Protein AF-A0A7C2LLC3-F1 (afdb_monomer_lite)

Foldseek 3Di:
DPPPCPPVNVVVVVVVVVVVVVVVVVCVVVDPPPPPPLPPLNVVVVVVCVVPVQECVPDDPVRLVSVVVCCVVVSDPPPSHDPSD

Secondary structure (DSSP, 8-state):
------HHHHHHHHHHHHHHHHHHHHHHHH------PPPHHHHHHHHHHHHHTTBGGGS-HHHHHHHHHHHHTTSS-TTSSBT--

pLDDT: mean 81.4, std 11.66, range [44.75, 95.44]

Sequence (85 aa):
MKKEVSPAVAIAVIVVALLIAGFVLYRAFVGTRPSAAPSQTGLKINELVNRTGGDARLLSPEERAMVKDAIEKRIIPPGIFRNLE

Radius of gyration: 25.28 Å; chains: 1; bounding box: 37×22×76 Å

Structure (mmCIF, N/CA/C/O backbone):
data_AF-A0A7C2LLC3-F1
#
_entry.id   AF-A0A7C2LLC3-F1
#
loop_
_atom_site.group_PDB
_atom_site.id
_atom_site.type_symbol
_atom_site.label_atom_id
_atom_site.label_alt_id
_atom_site.label_comp_id
_atom_site.label_asym_id
_atom_site.label_entity_id
_atom_site.label_seq_id
_atom_site.pdbx_PDB_ins_code
_atom_site.Cartn_x
_atom_site.Cartn_y
_atom_site.Cartn_z
_atom_site.occupancy
_atom_site.B_iso_or_equiv
_atom_site.auth_seq_id
_atom_site.auth_comp_id
_atom_site.auth_asym_id
_atom_site.auth_atom_id
_atom_site.pdbx_PDB_model_num
ATOM 1 N N . MET A 1 1 ? -20.023 7.808 53.181 1.00 44.75 1 MET A N 1
ATOM 2 C CA . MET A 1 1 ? -20.820 7.228 52.077 1.00 44.75 1 MET A CA 1
ATOM 3 C C . MET A 1 1 ? -19.950 6.238 51.309 1.00 44.75 1 MET A C 1
ATOM 5 O O . MET A 1 1 ? -19.158 6.663 50.477 1.00 44.75 1 MET A O 1
ATOM 9 N N . LYS A 1 2 ? -20.015 4.937 51.625 1.00 54.47 2 LYS A N 1
ATOM 10 C CA . LYS A 1 2 ? -19.381 3.913 50.780 1.00 54.47 2 LYS A CA 1
ATOM 11 C C . LYS A 1 2 ? -20.256 3.791 49.533 1.00 54.47 2 LYS A C 1
ATOM 13 O O . LYS A 1 2 ? -21.407 3.393 49.651 1.00 54.47 2 LYS A O 1
ATOM 18 N N . LYS A 1 3 ? -19.762 4.233 48.373 1.00 62.34 3 LYS A N 1
ATOM 19 C CA . LYS A 1 3 ? -20.444 3.986 47.097 1.00 62.34 3 LYS A CA 1
ATOM 20 C C . LYS A 1 3 ? -20.422 2.478 46.877 1.00 62.34 3 LYS A C 1
ATOM 22 O O . LYS A 1 3 ? -19.369 1.924 46.574 1.00 62.34 3 LYS A O 1
ATOM 27 N N . GLU A 1 4 ? -21.554 1.826 47.104 1.00 66.25 4 GLU A N 1
ATOM 28 C CA . GLU A 1 4 ? -21.732 0.417 46.780 1.00 66.25 4 GLU A CA 1
ATOM 29 C C . GLU A 1 4 ? -21.683 0.298 45.262 1.00 66.25 4 GLU A C 1
ATOM 31 O O . GLU A 1 4 ? -22.591 0.712 44.541 1.00 66.25 4 GLU A O 1
ATOM 36 N N . VAL A 1 5 ? -20.541 -0.161 44.758 1.00 67.81 5 VAL A N 1
ATOM 37 C CA . VAL A 1 5 ? -20.396 -0.456 43.340 1.00 67.81 5 VAL A CA 1
ATOM 38 C C . VAL A 1 5 ? -21.318 -1.633 43.063 1.00 67.81 5 VAL A C 1
ATOM 40 O O . VAL A 1 5 ? -21.092 -2.732 43.567 1.00 67.81 5 VAL A O 1
ATOM 43 N N . SER A 1 6 ? -22.380 -1.382 42.297 1.00 76.88 6 SER A N 1
ATOM 44 C CA . SER A 1 6 ? -23.306 -2.431 41.879 1.00 76.88 6 SER A CA 1
ATOM 45 C C . SER A 1 6 ? -22.517 -3.571 41.218 1.00 76.88 6 SER A C 1
ATOM 47 O O . SER A 1 6 ? -21.650 -3.289 40.381 1.00 76.88 6 SER A O 1
ATOM 49 N N . PRO A 1 7 ? -22.807 -4.846 41.538 1.00 80.94 7 PRO A N 1
ATOM 50 C CA . PRO A 1 7 ? -22.137 -5.997 40.933 1.00 80.9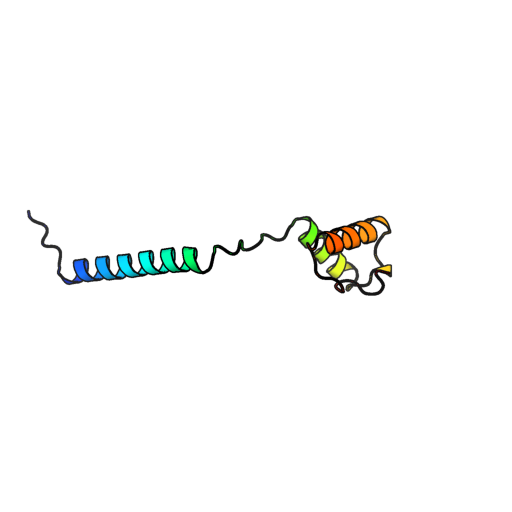4 7 PRO A CA 1
ATOM 51 C C . PRO A 1 7 ? -22.114 -5.942 39.399 1.00 80.94 7 PRO A C 1
ATOM 53 O O . PRO A 1 7 ? -21.127 -6.323 38.775 1.00 80.94 7 PRO A O 1
ATOM 56 N N . ALA A 1 8 ? -23.160 -5.378 38.786 1.00 82.62 8 ALA A N 1
ATOM 57 C CA . ALA A 1 8 ? -23.242 -5.179 37.342 1.00 82.62 8 ALA A CA 1
ATOM 58 C C . ALA A 1 8 ? -22.146 -4.241 36.801 1.00 82.62 8 ALA A C 1
ATOM 60 O O . ALA A 1 8 ? -21.580 -4.492 35.738 1.00 82.62 8 ALA A O 1
ATOM 61 N N . VAL A 1 9 ? -21.805 -3.187 37.547 1.00 85.25 9 VAL A N 1
ATOM 62 C CA . VAL A 1 9 ? -20.751 -2.233 37.169 1.00 85.25 9 VAL A CA 1
ATOM 63 C C . VAL A 1 9 ? -19.379 -2.896 37.260 1.00 85.25 9 VAL A C 1
ATOM 65 O O . VAL A 1 9 ? -18.556 -2.718 36.365 1.00 85.25 9 VAL A O 1
ATOM 68 N N . ALA A 1 10 ? -19.141 -3.710 38.291 1.00 84.38 10 ALA A N 1
ATOM 69 C CA . ALA A 1 10 ? -17.888 -4.450 38.429 1.00 84.38 10 ALA A CA 1
ATOM 70 C C . ALA A 1 10 ? -17.675 -5.432 37.264 1.00 84.38 10 ALA A C 1
ATOM 72 O O . ALA A 1 10 ? -16.594 -5.471 36.676 1.00 84.38 10 ALA A O 1
ATOM 73 N N . ILE A 1 11 ? -18.723 -6.165 36.877 1.00 88.25 11 ILE A N 1
ATOM 74 C CA . ILE A 1 11 ? -18.679 -7.094 35.739 1.00 88.25 11 ILE A CA 1
ATOM 75 C C . ILE A 1 11 ? -18.402 -6.338 34.435 1.00 88.25 11 ILE A C 1
ATOM 77 O O . ILE A 1 11 ? -17.535 -6.748 33.664 1.00 88.25 11 ILE A O 1
ATOM 81 N N . ALA A 1 12 ? -19.079 -5.210 34.203 1.00 89.38 12 ALA A N 1
ATOM 82 C CA . ALA A 1 12 ? -18.872 -4.405 33.002 1.00 89.38 12 ALA A CA 1
ATOM 83 C C . ALA A 1 12 ? -17.416 -3.925 32.869 1.00 89.38 12 ALA A C 1
ATOM 85 O O . ALA A 1 12 ? -16.832 -4.019 31.789 1.00 89.38 12 ALA A O 1
ATOM 86 N N . VAL A 1 13 ? -16.799 -3.477 33.968 1.00 91.12 13 VAL A N 1
ATOM 87 C CA . VAL A 1 13 ? -15.391 -3.046 33.975 1.00 91.12 13 VAL A CA 1
ATOM 88 C C . VAL A 1 13 ? -14.451 -4.202 33.629 1.00 91.12 13 VAL A C 1
ATOM 90 O O . VAL A 1 13 ? -13.531 -4.019 32.833 1.00 91.12 13 VAL A O 1
ATOM 93 N N . ILE A 1 14 ? -14.697 -5.398 34.171 1.00 91.75 14 ILE A N 1
ATOM 94 C CA . ILE A 1 14 ? -13.884 -6.588 33.880 1.00 91.75 14 ILE A CA 1
ATOM 95 C C . ILE A 1 14 ? -13.982 -6.961 32.398 1.00 91.75 14 ILE A C 1
ATOM 97 O O . ILE A 1 14 ? -12.960 -7.205 31.757 1.00 91.75 14 ILE A O 1
ATOM 101 N N . VAL A 1 15 ? -15.190 -6.960 31.829 1.00 94.44 15 VAL A N 1
ATOM 102 C CA . VAL A 1 15 ? -15.398 -7.274 30.407 1.00 94.44 15 VAL A CA 1
ATOM 103 C C . VAL A 1 15 ? -14.665 -6.272 29.514 1.00 94.44 15 VAL A C 1
ATOM 105 O O . VAL A 1 15 ? -13.951 -6.676 28.597 1.00 94.44 15 VAL A O 1
ATOM 108 N N . VAL A 1 16 ? -14.774 -4.972 29.802 1.00 93.38 16 VAL A N 1
ATOM 109 C CA . VAL A 1 16 ? -14.064 -3.930 29.044 1.00 93.38 16 VAL A CA 1
ATOM 110 C C . VAL A 1 16 ? -12.548 -4.106 29.153 1.00 93.38 16 VAL A C 1
ATOM 112 O O . VAL A 1 16 ? -11.851 -4.030 28.141 1.00 93.38 16 VAL A O 1
ATOM 115 N N . ALA A 1 17 ? -12.032 -4.402 30.348 1.00 93.44 17 ALA A N 1
ATOM 116 C C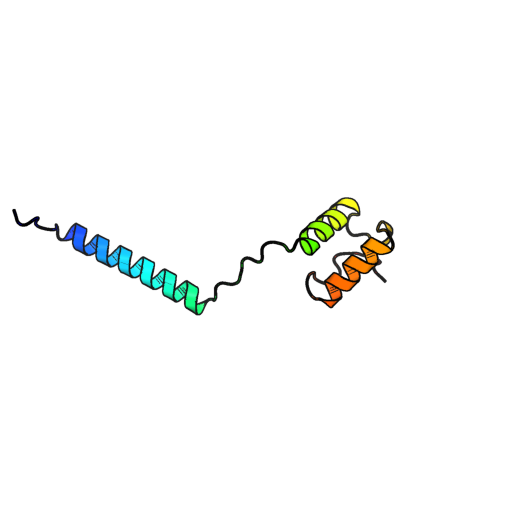A . ALA A 1 17 ? -10.608 -4.645 30.551 1.00 93.44 17 ALA A CA 1
ATOM 117 C C . ALA A 1 17 ? -10.104 -5.849 29.737 1.00 93.44 17 ALA A C 1
ATOM 119 O O . ALA A 1 17 ? -9.053 -5.759 29.102 1.00 93.44 17 ALA A O 1
ATOM 120 N N . LEU A 1 18 ? -10.871 -6.945 29.691 1.00 95.44 18 LEU A N 1
ATOM 121 C CA . LEU A 1 18 ? -10.541 -8.127 28.888 1.00 95.44 18 LEU A CA 1
ATOM 122 C C . LEU A 1 18 ? -10.545 -7.830 27.384 1.00 95.44 18 LEU A C 1
ATOM 124 O O . LEU A 1 18 ?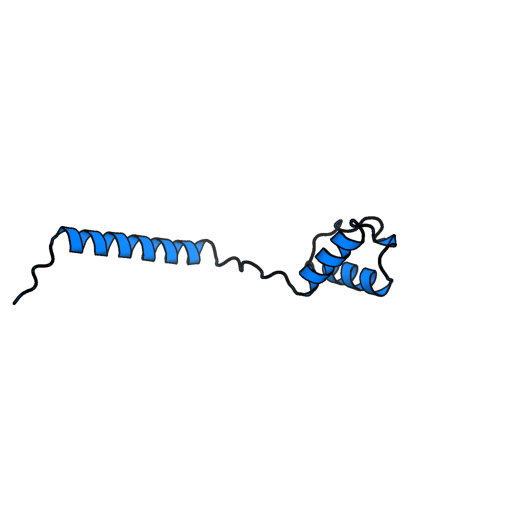 -9.649 -8.287 26.676 1.00 95.44 18 LEU A O 1
ATOM 128 N N . LEU A 1 19 ? -11.502 -7.037 26.893 1.00 93.88 19 LEU A N 1
ATOM 129 C CA . LEU A 1 19 ? -11.555 -6.637 25.482 1.00 93.88 19 LEU A CA 1
ATOM 130 C C . LEU A 1 19 ? -10.349 -5.778 25.088 1.00 93.88 19 LEU A C 1
ATOM 132 O O . LEU A 1 19 ? -9.746 -6.010 24.040 1.00 93.88 19 LEU A O 1
ATOM 136 N N . ILE A 1 20 ? -9.962 -4.821 25.936 1.00 92.31 20 ILE A N 1
ATOM 137 C CA . ILE A 1 20 ? -8.783 -3.978 25.701 1.00 92.31 20 ILE A CA 1
ATOM 138 C C . ILE A 1 20 ? -7.512 -4.832 25.725 1.00 92.31 20 ILE A C 1
ATOM 140 O O . ILE A 1 20 ? -6.702 -4.743 24.804 1.00 92.31 20 ILE A O 1
ATOM 144 N N . ALA A 1 21 ? -7.348 -5.690 26.736 1.00 91.00 21 ALA A N 1
ATOM 145 C CA . ALA A 1 21 ? -6.192 -6.575 26.840 1.00 91.00 21 ALA A CA 1
ATOM 146 C C . ALA A 1 21 ? -6.090 -7.519 25.630 1.00 91.00 21 ALA A C 1
ATOM 148 O O . ALA A 1 21 ? -5.022 -7.641 25.029 1.00 91.00 21 ALA A O 1
ATOM 149 N N . GLY A 1 22 ? -7.210 -8.121 25.218 1.00 90.88 22 GLY A N 1
ATOM 150 C CA . GLY A 1 22 ? -7.290 -8.961 24.025 1.00 90.88 22 GLY A CA 1
ATOM 151 C C . GLY A 1 22 ? -6.930 -8.202 22.747 1.00 90.88 22 GLY A C 1
ATOM 152 O O . GLY A 1 22 ? -6.161 -8.706 21.932 1.00 90.88 22 GLY A O 1
ATOM 153 N N . PHE A 1 23 ? -7.408 -6.964 22.591 1.00 87.69 23 PHE A N 1
ATOM 154 C CA . PHE A 1 23 ? -7.073 -6.115 21.446 1.00 87.69 23 PHE A CA 1
ATOM 155 C C . PHE A 1 23 ? -5.586 -5.741 21.398 1.00 87.69 23 PHE A C 1
ATOM 157 O O . PHE A 1 23 ? -4.972 -5.783 20.330 1.00 87.69 23 PHE A O 1
ATOM 164 N N . VAL A 1 24 ? -4.989 -5.398 22.542 1.00 86.56 24 VAL A N 1
ATOM 165 C CA . VAL A 1 24 ? -3.561 -5.059 22.637 1.00 86.56 24 VAL A CA 1
ATOM 166 C C . VAL A 1 24 ? -2.694 -6.277 22.318 1.00 86.56 24 VAL A C 1
ATOM 168 O O . VAL A 1 24 ? -1.764 -6.167 21.520 1.00 86.56 24 VAL A O 1
ATOM 171 N N . LEU A 1 25 ? -3.029 -7.448 22.869 1.00 86.31 25 LEU A N 1
ATOM 172 C CA . LEU A 1 25 ? -2.342 -8.702 22.554 1.00 86.31 25 LEU A CA 1
ATOM 173 C C . LEU A 1 25 ? -2.481 -9.049 21.068 1.00 86.31 25 LEU A C 1
ATOM 175 O O . LEU A 1 25 ? -1.482 -9.328 20.412 1.00 86.31 25 LEU A O 1
ATOM 179 N N . TYR A 1 26 ? -3.684 -8.948 20.498 1.00 82.75 26 TYR A N 1
ATOM 180 C CA . TYR A 1 26 ? -3.912 -9.155 19.067 1.00 82.75 26 TYR A CA 1
ATOM 181 C C . TYR A 1 26 ? -3.045 -8.225 18.202 1.00 82.75 26 TYR A C 1
ATOM 183 O O . TYR A 1 26 ? -2.376 -8.683 17.277 1.00 82.75 26 TYR A O 1
ATOM 191 N N . ARG A 1 27 ? -2.993 -6.928 18.532 1.00 75.38 27 ARG A N 1
ATOM 192 C CA . ARG A 1 27 ? -2.130 -5.940 17.860 1.00 75.38 27 ARG A CA 1
ATOM 193 C C . ARG A 1 27 ? -0.643 -6.292 17.958 1.00 75.38 27 ARG A C 1
ATOM 195 O O . ARG A 1 27 ? 0.077 -6.079 16.985 1.00 75.38 27 ARG A O 1
ATOM 202 N N . ALA A 1 28 ? -0.196 -6.815 19.100 1.00 79.00 28 ALA A N 1
ATOM 203 C CA . ALA A 1 28 ? 1.186 -7.239 19.303 1.00 79.00 28 ALA A CA 1
ATOM 204 C C . ALA A 1 28 ? 1.535 -8.495 18.484 1.00 79.00 28 ALA A C 1
ATOM 206 O O . ALA A 1 28 ? 2.589 -8.534 17.857 1.00 79.00 28 ALA A O 1
ATOM 207 N N . PHE A 1 29 ? 0.640 -9.489 18.430 1.00 74.38 29 PHE A N 1
ATOM 208 C CA . PHE A 1 29 ? 0.868 -10.750 17.709 1.00 74.38 29 PHE A CA 1
ATOM 209 C C . PHE A 1 29 ? 0.733 -10.631 16.190 1.00 74.38 29 PHE A C 1
ATOM 211 O O . PHE A 1 29 ? 1.539 -11.191 15.453 1.00 74.38 29 PHE A O 1
ATOM 218 N N . VAL A 1 30 ? -0.270 -9.902 15.695 1.00 69.69 30 VAL A N 1
ATOM 219 C CA . VAL A 1 30 ? -0.482 -9.726 14.245 1.00 69.69 30 VAL A CA 1
ATOM 220 C C . VAL A 1 30 ? 0.540 -8.756 13.639 1.00 69.69 30 VAL A C 1
ATOM 222 O O . VAL A 1 30 ? 0.687 -8.668 12.416 1.00 69.69 30 VAL A O 1
ATOM 225 N N . GLY A 1 31 ? 1.286 -8.058 14.498 1.00 57.94 31 GLY A N 1
ATOM 226 C CA . GLY A 1 31 ? 2.087 -6.914 14.130 1.00 57.94 31 GLY A CA 1
ATOM 227 C C . GLY A 1 31 ? 1.173 -5.764 13.727 1.00 57.94 31 GLY A C 1
ATOM 228 O O . GLY A 1 31 ? 0.160 -5.919 13.036 1.00 57.94 31 GLY A O 1
ATOM 229 N N . THR A 1 32 ? 1.544 -4.549 14.104 1.00 58.12 32 THR A N 1
ATOM 230 C CA . THR A 1 32 ? 1.083 -3.384 13.362 1.00 58.12 32 THR A CA 1
ATOM 231 C C . THR A 1 32 ? 1.687 -3.502 11.970 1.00 58.12 32 THR A C 1
ATOM 233 O O . THR A 1 32 ? 2.749 -2.939 11.727 1.00 58.12 32 THR A O 1
ATOM 236 N N . ARG A 1 33 ? 1.057 -4.251 11.049 1.00 54.53 33 ARG A N 1
ATOM 237 C CA . ARG A 1 33 ? 1.291 -4.012 9.625 1.00 54.53 33 ARG A CA 1
ATOM 238 C C . ARG A 1 33 ? 1.060 -2.516 9.486 1.00 54.53 33 ARG A C 1
ATOM 240 O O . ARG A 1 33 ? -0.063 -2.081 9.776 1.00 54.53 33 ARG A O 1
ATOM 247 N N . PRO A 1 34 ? 2.096 -1.713 9.189 1.00 51.81 34 PRO A N 1
ATOM 248 C CA . PRO A 1 34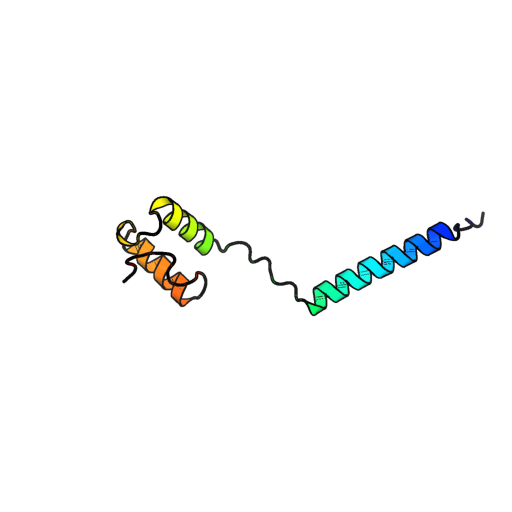 ? 1.845 -0.325 8.907 1.00 51.81 34 PRO A CA 1
ATOM 249 C C . PRO A 1 34 ? 0.826 -0.380 7.780 1.00 51.81 34 PRO A C 1
ATOM 251 O O . PRO A 1 34 ? 1.059 -1.040 6.765 1.00 51.81 34 PRO A O 1
ATOM 254 N N . SER A 1 35 ? -0.349 0.207 8.003 1.00 51.00 35 SER A N 1
ATOM 255 C CA . SER A 1 35 ? -1.183 0.617 6.888 1.00 51.00 35 SER A CA 1
ATOM 256 C C . SER A 1 35 ? -0.280 1.595 6.167 1.00 51.00 35 SER A C 1
ATOM 258 O O . SER A 1 35 ? -0.134 2.725 6.626 1.00 51.00 35 SER A O 1
ATOM 260 N N . ALA A 1 36 ? 0.501 1.085 5.212 1.00 56.00 36 ALA A N 1
ATOM 261 C CA . ALA A 1 36 ? 1.543 1.832 4.552 1.00 56.00 36 ALA A CA 1
ATOM 262 C C . ALA A 1 36 ? 0.796 2.968 3.881 1.00 56.00 36 ALA A C 1
ATOM 264 O O . ALA A 1 36 ? 0.096 2.749 2.892 1.00 56.00 36 ALA A O 1
ATOM 265 N N . ALA A 1 37 ? 0.840 4.149 4.503 1.00 58.16 37 ALA A N 1
ATOM 266 C CA . ALA A 1 37 ? 0.347 5.350 3.873 1.00 58.16 37 ALA A CA 1
ATOM 267 C C . ALA A 1 37 ? 0.981 5.341 2.479 1.00 58.16 37 ALA A C 1
ATOM 269 O O . ALA A 1 37 ? 2.196 5.105 2.398 1.00 58.16 37 ALA A O 1
ATOM 270 N N . PRO A 1 38 ? 0.183 5.460 1.403 1.00 62.62 38 PRO A N 1
ATOM 271 C CA . PRO A 1 38 ? 0.714 5.339 0.060 1.00 62.62 38 PRO A CA 1
ATOM 272 C C . PRO A 1 38 ? 1.922 6.263 -0.053 1.00 62.62 38 PRO A C 1
ATOM 274 O O . PRO A 1 38 ? 1.823 7.450 0.269 1.00 62.62 38 PRO A O 1
ATOM 277 N N . SER A 1 39 ? 3.083 5.713 -0.412 1.00 73.75 39 SER A N 1
ATOM 278 C CA . SER A 1 39 ? 4.276 6.539 -0.580 1.00 73.75 39 SER A CA 1
ATOM 279 C C . SER A 1 39 ? 3.960 7.632 -1.604 1.00 73.75 39 SER A C 1
ATOM 281 O O . SER A 1 39 ? 3.177 7.403 -2.529 1.00 73.75 39 SER A O 1
ATOM 283 N N . GLN A 1 40 ? 4.549 8.825 -1.469 1.00 81.00 40 GLN A N 1
ATOM 284 C CA . GLN A 1 40 ? 4.333 9.894 -2.458 1.00 81.00 40 GLN A CA 1
ATOM 285 C C . GLN A 1 40 ? 4.641 9.402 -3.883 1.00 81.00 40 GLN A C 1
ATOM 287 O O . GLN A 1 40 ? 3.919 9.722 -4.825 1.00 81.00 40 GLN A O 1
ATOM 292 N N . THR A 1 41 ? 5.649 8.536 -4.020 1.00 78.50 41 THR A N 1
ATOM 293 C CA . THR A 1 41 ? 5.973 7.826 -5.261 1.00 78.50 41 THR A CA 1
ATOM 294 C C . THR A 1 41 ? 4.826 6.928 -5.734 1.00 78.50 41 THR A C 1
ATOM 296 O O . THR A 1 41 ? 4.453 6.993 -6.899 1.00 78.50 41 THR A O 1
ATOM 299 N N . GLY A 1 42 ? 4.217 6.131 -4.851 1.00 81.69 42 GLY A N 1
ATOM 300 C CA . GLY A 1 42 ? 3.065 5.289 -5.184 1.00 81.69 42 GLY A CA 1
ATOM 301 C C . GLY A 1 42 ? 1.833 6.090 -5.618 1.00 81.69 42 GLY A C 1
ATOM 302 O O . GLY A 1 42 ? 1.167 5.706 -6.577 1.00 81.69 42 GLY A O 1
ATOM 303 N N . LEU A 1 43 ? 1.566 7.235 -4.979 1.00 86.50 43 LEU A N 1
ATOM 304 C CA . LEU A 1 43 ? 0.481 8.145 -5.377 1.00 86.50 43 LEU A CA 1
ATOM 305 C C . LEU A 1 43 ? 0.716 8.730 -6.772 1.00 86.50 43 LEU A C 1
ATOM 307 O O . LEU A 1 43 ? -0.183 8.697 -7.609 1.00 86.50 43 LEU A O 1
ATOM 311 N N . LYS A 1 44 ? 1.937 9.207 -7.036 1.00 86.81 44 LYS A N 1
ATOM 312 C CA . LYS A 1 44 ? 2.314 9.777 -8.333 1.00 86.81 44 LYS A CA 1
ATOM 313 C C . LYS A 1 44 ? 2.243 8.738 -9.451 1.00 86.81 44 LYS A C 1
ATOM 315 O O . LYS A 1 44 ? 1.736 9.022 -10.528 1.00 86.81 44 LYS A O 1
ATOM 320 N N . ILE A 1 45 ? 2.690 7.511 -9.194 1.00 86.88 45 ILE A N 1
ATOM 321 C CA . ILE A 1 45 ? 2.568 6.407 -10.154 1.00 86.88 45 ILE A CA 1
ATOM 322 C C . ILE A 1 45 ? 1.095 6.089 -10.415 1.00 86.88 45 ILE A C 1
ATOM 324 O O . ILE A 1 45 ? 0.719 5.923 -11.568 1.00 86.88 45 ILE A O 1
ATOM 328 N N . ASN A 1 46 ? 0.248 6.051 -9.385 1.00 87.62 46 ASN A N 1
ATOM 329 C CA . ASN A 1 46 ? -1.184 5.814 -9.565 1.00 87.62 46 ASN A CA 1
ATOM 330 C C . ASN A 1 46 ? -1.848 6.897 -10.437 1.00 87.62 46 ASN A C 1
ATOM 332 O O . ASN A 1 46 ? -2.678 6.588 -11.288 1.00 87.62 46 ASN A O 1
ATOM 336 N N . GLU A 1 47 ? -1.443 8.159 -10.285 1.00 89.81 47 GLU A N 1
ATOM 337 C CA . GLU A 1 47 ? -1.876 9.247 -11.168 1.00 89.81 47 GLU A CA 1
ATOM 338 C C . GLU A 1 47 ? -1.421 9.023 -12.618 1.00 89.81 47 GLU A C 1
ATOM 340 O O . GLU A 1 47 ? -2.226 9.139 -13.543 1.00 89.81 47 GLU A O 1
ATOM 345 N N . LEU A 1 48 ? -0.161 8.623 -12.825 1.00 89.75 48 LEU A N 1
ATOM 346 C CA . LEU A 1 48 ? 0.367 8.293 -14.151 1.00 89.75 48 LEU A CA 1
ATOM 347 C C . LEU A 1 48 ? -0.389 7.125 -14.799 1.00 89.75 48 LEU A C 1
ATOM 349 O O . LEU A 1 48 ? -0.698 7.188 -15.990 1.00 89.75 48 LEU A O 1
ATOM 353 N N . VAL A 1 49 ? -0.729 6.085 -14.032 1.00 89.81 49 VAL A N 1
ATOM 354 C CA . VAL A 1 49 ? -1.545 4.953 -14.503 1.00 89.81 49 VAL A CA 1
ATOM 355 C C . VAL A 1 49 ? -2.927 5.434 -14.921 1.00 89.81 49 VAL A C 1
ATOM 357 O O . VAL A 1 49 ? -3.364 5.117 -16.023 1.00 89.81 49 VAL A O 1
ATOM 360 N N . ASN A 1 50 ? -3.587 6.248 -14.095 1.00 90.19 50 ASN A N 1
ATOM 361 C CA . ASN A 1 50 ? -4.911 6.788 -14.405 1.00 90.19 50 ASN A CA 1
ATOM 362 C C . ASN A 1 50 ? -4.896 7.687 -15.649 1.00 90.19 50 ASN A C 1
ATOM 364 O O . ASN A 1 50 ? -5.824 7.635 -16.451 1.00 90.19 50 ASN A O 1
ATOM 368 N N . ARG A 1 51 ? -3.833 8.479 -15.843 1.00 91.38 51 ARG A N 1
ATOM 369 C CA . ARG A 1 51 ? -3.680 9.367 -17.007 1.00 91.38 51 ARG A CA 1
ATOM 370 C C . ARG A 1 51 ? -3.422 8.601 -18.304 1.00 91.38 51 ARG A C 1
ATOM 372 O O . ARG A 1 51 ? -3.898 9.001 -19.359 1.00 91.38 51 ARG A O 1
ATOM 379 N N . THR A 1 52 ? -2.631 7.535 -18.237 1.00 88.38 52 THR A N 1
ATOM 380 C CA . THR A 1 52 ? -2.158 6.791 -19.421 1.00 88.38 52 THR A CA 1
ATOM 381 C C . THR A 1 52 ? -2.933 5.503 -19.686 1.00 88.38 52 THR A C 1
ATOM 383 O O . THR A 1 52 ? -2.667 4.823 -20.674 1.00 88.38 52 THR A O 1
ATOM 386 N N . GLY A 1 53 ? -3.845 5.113 -18.792 1.00 86.38 53 GLY A N 1
ATOM 387 C CA . GLY A 1 53 ? -4.476 3.792 -18.815 1.00 86.38 53 GLY A CA 1
ATOM 388 C C . GLY A 1 53 ? -3.486 2.642 -18.590 1.00 86.38 53 GLY A C 1
ATOM 389 O O . GLY A 1 53 ? -3.773 1.505 -18.964 1.00 86.38 53 GLY A O 1
ATOM 390 N N . GLY A 1 54 ? -2.309 2.933 -18.025 1.00 86.00 54 GLY A N 1
ATOM 391 C CA . GLY A 1 54 ? -1.232 1.963 -17.850 1.00 86.00 54 GLY A CA 1
ATOM 392 C C . GLY A 1 54 ? -0.435 1.663 -19.125 1.00 86.00 54 GLY A C 1
ATOM 393 O O . GLY A 1 54 ? 0.159 0.592 -19.207 1.00 86.00 54 GLY A O 1
ATOM 394 N N . ASP A 1 55 ? -0.396 2.554 -20.124 1.00 89.25 55 ASP A N 1
ATOM 395 C CA . ASP A 1 55 ? 0.514 2.425 -21.277 1.00 89.25 55 ASP A CA 1
ATOM 396 C C . ASP A 1 55 ? 1.786 3.268 -21.087 1.00 89.25 55 ASP A C 1
ATOM 398 O O . ASP A 1 55 ? 1.742 4.501 -21.073 1.00 89.25 55 ASP A O 1
ATOM 402 N N . ALA A 1 56 ? 2.945 2.611 -20.979 1.00 86.06 56 ALA A N 1
ATOM 403 C CA . ALA A 1 56 ? 4.229 3.287 -20.792 1.00 86.06 56 ALA A CA 1
ATOM 404 C C . ALA A 1 56 ? 4.682 4.101 -22.013 1.00 86.06 56 ALA A C 1
ATOM 406 O O . ALA A 1 56 ? 5.554 4.958 -21.880 1.00 86.06 56 ALA A O 1
ATOM 407 N N . ARG A 1 57 ? 4.097 3.884 -23.199 1.00 88.00 57 ARG A N 1
ATOM 408 C CA . ARG A 1 57 ? 4.403 4.692 -24.396 1.00 88.00 57 ARG A CA 1
ATOM 409 C C . ARG A 1 57 ? 3.923 6.134 -24.269 1.00 88.00 57 ARG A C 1
ATOM 411 O O . ARG A 1 57 ? 4.478 7.021 -24.909 1.00 88.00 57 ARG A O 1
ATOM 418 N N . LEU A 1 58 ? 2.906 6.355 -23.439 1.00 88.50 58 LEU A N 1
ATOM 419 C CA . LEU A 1 58 ? 2.329 7.668 -23.154 1.00 88.50 58 LEU A CA 1
ATOM 420 C C . LEU A 1 58 ? 3.048 8.386 -22.000 1.00 88.50 58 LEU A C 1
ATOM 422 O O . LEU A 1 58 ? 2.656 9.490 -21.621 1.00 88.50 58 LEU A O 1
ATOM 426 N N . LEU A 1 59 ? 4.082 7.763 -21.426 1.00 88.56 59 LEU A N 1
ATOM 427 C CA . LEU A 1 59 ? 4.921 8.353 -20.391 1.00 88.56 59 LEU A CA 1
ATOM 428 C C . LEU A 1 59 ? 6.124 9.076 -21.000 1.00 88.56 59 LEU A C 1
ATOM 430 O O . LEU A 1 59 ? 6.763 8.608 -21.955 1.00 88.56 59 LEU A O 1
ATOM 434 N N . SER A 1 60 ? 6.508 10.184 -20.372 1.00 90.56 60 SER A N 1
ATOM 435 C CA . SER A 1 60 ? 7.778 10.836 -20.671 1.00 90.56 60 SER A CA 1
ATOM 436 C C . SER A 1 60 ? 8.966 9.909 -20.335 1.00 90.56 60 SER A C 1
ATOM 438 O O . SER A 1 60 ? 8.824 8.944 -19.572 1.00 90.56 60 SER A O 1
ATOM 440 N N . PRO A 1 61 ? 10.162 10.153 -20.900 1.00 89.75 61 PRO A N 1
ATOM 441 C CA . PRO A 1 61 ? 11.362 9.388 -20.549 1.00 89.75 61 PRO A CA 1
ATOM 442 C C . PRO A 1 61 ? 11.684 9.434 -19.044 1.00 89.75 61 PRO A C 1
ATOM 444 O O . PRO A 1 61 ? 12.080 8.426 -18.463 1.00 89.75 61 PRO A O 1
ATOM 447 N N . GLU A 1 62 ? 11.450 10.581 -18.401 1.00 88.50 62 GLU A N 1
ATOM 448 C CA . GLU A 1 62 ? 11.659 10.773 -16.961 1.00 88.50 62 GLU A CA 1
ATOM 449 C C . GLU A 1 62 ? 10.647 9.983 -16.119 1.00 88.50 62 GLU A C 1
ATOM 451 O O . GLU A 1 62 ? 11.010 9.342 -15.132 1.00 88.50 62 GLU A O 1
ATOM 456 N N . GLU A 1 63 ? 9.374 9.976 -16.527 1.00 88.75 63 GLU A N 1
ATOM 457 C CA . GLU A 1 63 ? 8.317 9.207 -15.862 1.00 88.75 63 GLU A CA 1
ATOM 458 C C . GLU A 1 63 ? 8.578 7.698 -15.967 1.00 88.75 63 GLU A C 1
ATOM 460 O O . GLU A 1 63 ? 8.423 6.979 -14.980 1.00 88.75 63 GLU A O 1
ATOM 465 N N . ARG A 1 64 ? 9.055 7.213 -17.122 1.00 88.38 64 ARG A N 1
ATOM 466 C CA . ARG A 1 64 ? 9.468 5.808 -17.284 1.00 88.38 64 ARG A CA 1
ATOM 467 C C . ARG A 1 64 ? 10.619 5.429 -16.361 1.00 88.38 64 ARG A C 1
ATOM 469 O O . ARG A 1 64 ? 10.558 4.372 -15.735 1.00 88.38 64 ARG A O 1
ATOM 476 N N . ALA A 1 65 ? 11.634 6.284 -16.236 1.00 89.50 65 ALA A N 1
ATOM 477 C CA . ALA A 1 65 ? 12.748 6.046 -15.320 1.00 89.50 65 ALA A CA 1
ATOM 478 C C . ALA A 1 65 ? 12.274 5.970 -13.858 1.00 89.50 65 ALA A C 1
ATOM 480 O O . ALA A 1 65 ? 12.683 5.067 -13.130 1.00 89.50 65 ALA A O 1
ATOM 481 N N . MET A 1 66 ? 11.352 6.851 -13.453 1.00 88.00 66 MET A N 1
ATOM 482 C CA . MET A 1 66 ? 10.748 6.828 -12.116 1.00 88.00 66 MET A CA 1
ATOM 483 C C . MET A 1 66 ? 9.957 5.542 -11.851 1.00 88.00 66 MET A C 1
ATOM 485 O O . MET A 1 66 ? 10.090 4.951 -10.781 1.00 88.00 66 MET A O 1
ATOM 489 N N . VAL A 1 67 ? 9.144 5.092 -12.810 1.00 88.25 67 VAL A N 1
ATOM 490 C CA . VAL A 1 67 ? 8.387 3.837 -12.686 1.00 88.25 67 VAL A CA 1
ATOM 491 C C . VAL A 1 67 ? 9.342 2.645 -12.584 1.00 88.25 67 VAL A C 1
ATOM 493 O O . VAL A 1 67 ? 9.140 1.776 -11.737 1.00 88.25 67 VAL A O 1
ATOM 496 N N . LYS A 1 68 ? 10.412 2.619 -13.387 1.00 89.25 68 LYS A N 1
ATOM 497 C CA . LYS A 1 68 ? 11.424 1.554 -13.357 1.00 89.25 68 LYS A CA 1
ATOM 498 C C . LYS A 1 68 ? 12.162 1.494 -12.014 1.00 89.25 68 LYS A C 1
ATOM 500 O O . LYS A 1 68 ? 12.236 0.421 -11.421 1.00 89.25 68 LYS A O 1
ATOM 505 N N . ASP A 1 69 ? 12.615 2.637 -11.500 1.00 88.38 69 ASP A N 1
ATOM 506 C CA . ASP A 1 69 ? 13.258 2.749 -10.181 1.00 88.38 69 ASP A CA 1
ATOM 507 C C . ASP A 1 69 ? 12.310 2.321 -9.045 1.00 88.38 69 ASP A C 1
ATOM 509 O O . ASP A 1 69 ? 12.703 1.617 -8.114 1.00 88.38 69 ASP A O 1
ATOM 513 N N . ALA A 1 70 ? 11.024 2.671 -9.140 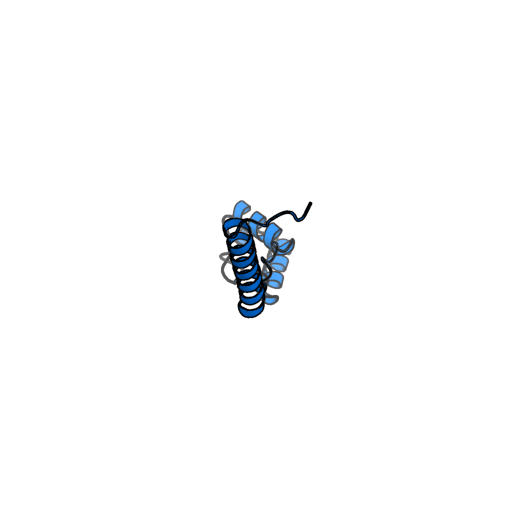1.00 86.69 70 ALA A N 1
ATOM 514 C CA . ALA A 1 70 ? 10.026 2.272 -8.153 1.00 86.69 70 ALA A CA 1
ATOM 515 C C . ALA A 1 70 ? 9.719 0.762 -8.172 1.00 86.69 70 ALA A C 1
ATOM 517 O O . ALA A 1 70 ? 9.442 0.190 -7.113 1.00 86.69 70 ALA A O 1
ATOM 518 N N . ILE A 1 71 ? 9.788 0.107 -9.337 1.00 86.31 71 ILE A N 1
ATOM 519 C CA . ILE A 1 71 ? 9.687 -1.359 -9.456 1.00 86.31 71 ILE A CA 1
ATOM 520 C C . ILE A 1 71 ? 10.930 -2.023 -8.856 1.00 86.31 71 ILE A C 1
ATOM 522 O O . ILE A 1 71 ? 10.804 -2.962 -8.070 1.00 86.31 71 ILE A O 1
ATOM 526 N N . GLU A 1 72 ? 12.124 -1.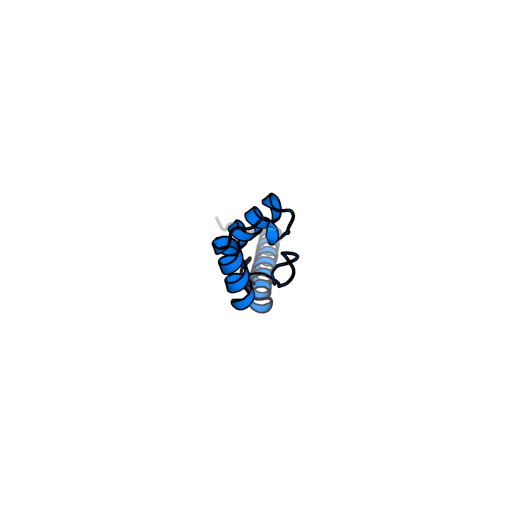518 -9.172 1.00 86.81 72 GLU A N 1
ATOM 527 C CA . GLU A 1 72 ? 13.393 -2.054 -8.667 1.00 86.81 72 GLU A CA 1
ATOM 528 C C . GLU A 1 72 ? 13.474 -1.976 -7.135 1.00 86.81 72 GLU A C 1
ATOM 530 O O . GLU A 1 72 ? 13.812 -2.955 -6.465 1.00 86.81 72 GLU A O 1
ATOM 535 N N . LYS A 1 73 ? 13.032 -0.852 -6.560 1.00 84.44 73 LYS A N 1
ATOM 536 C CA . LYS A 1 73 ? 12.925 -0.643 -5.107 1.00 84.44 73 LYS A CA 1
ATOM 537 C C . LYS A 1 73 ? 11.747 -1.372 -4.453 1.00 84.44 73 LYS A C 1
ATOM 539 O O . LYS A 1 73 ? 11.536 -1.217 -3.251 1.00 84.44 73 LYS A O 1
ATOM 544 N N . ARG A 1 74 ? 10.973 -2.157 -5.214 1.00 80.50 74 ARG A N 1
ATOM 545 C CA . ARG A 1 74 ? 9.780 -2.894 -4.754 1.00 80.50 74 ARG A CA 1
ATOM 546 C C . ARG A 1 74 ? 8.720 -2.002 -4.096 1.00 80.50 74 ARG A C 1
ATOM 548 O O . ARG A 1 74 ? 7.982 -2.452 -3.222 1.00 80.50 74 ARG A O 1
ATOM 555 N N . ILE A 1 75 ? 8.640 -0.739 -4.516 1.00 80.00 75 ILE A N 1
ATOM 556 C CA . ILE A 1 75 ? 7.614 0.209 -4.062 1.00 80.00 75 ILE A CA 1
ATOM 557 C C . ILE A 1 75 ? 6.285 -0.096 -4.761 1.00 80.00 75 ILE A C 1
ATOM 559 O O . ILE A 1 75 ? 5.226 0.012 -4.147 1.00 80.00 75 ILE A O 1
ATOM 563 N N . ILE A 1 76 ? 6.346 -0.497 -6.035 1.00 80.00 76 ILE A N 1
ATOM 564 C CA . ILE A 1 76 ? 5.192 -0.910 -6.839 1.00 80.00 76 ILE A CA 1
ATOM 565 C C . ILE A 1 76 ? 5.438 -2.282 -7.484 1.00 80.00 76 ILE A C 1
ATOM 567 O O . ILE A 1 76 ? 6.589 -2.630 -7.761 1.00 80.00 76 ILE A O 1
ATOM 571 N N . PRO A 1 77 ? 4.385 -3.081 -7.729 1.00 79.25 77 PRO A N 1
ATOM 572 C CA . PRO A 1 77 ? 4.535 -4.358 -8.410 1.00 79.25 77 PRO A CA 1
ATOM 573 C C . PRO A 1 77 ? 4.910 -4.167 -9.892 1.00 79.25 77 PRO A C 1
ATOM 575 O O . PRO A 1 77 ? 4.496 -3.186 -10.520 1.00 79.25 77 PRO A O 1
ATOM 578 N N . PRO A 1 78 ? 5.668 -5.110 -10.480 1.00 81.06 78 PRO A N 1
ATOM 579 C CA . PRO A 1 78 ? 5.907 -5.126 -11.918 1.00 81.06 78 PRO A CA 1
ATOM 580 C C . PRO A 1 78 ? 4.595 -5.383 -12.679 1.00 81.06 78 PRO A C 1
ATOM 582 O O . PRO A 1 78 ? 3.692 -6.050 -12.176 1.00 81.06 78 PRO A O 1
ATOM 585 N N . GLY A 1 79 ? 4.490 -4.862 -13.904 1.00 81.81 79 GLY A N 1
ATOM 586 C CA . GLY A 1 79 ? 3.332 -5.089 -14.781 1.00 81.81 79 GLY A CA 1
ATOM 587 C C . GLY A 1 79 ? 2.180 -4.087 -14.642 1.00 81.81 79 GLY A C 1
ATOM 588 O O . GLY A 1 79 ? 1.176 -4.233 -15.334 1.00 81.81 79 GLY A O 1
ATOM 589 N N . ILE A 1 80 ? 2.322 -3.049 -13.807 1.00 83.62 80 ILE A N 1
ATOM 590 C CA . ILE A 1 80 ? 1.351 -1.940 -13.740 1.00 83.62 80 ILE A CA 1
ATOM 591 C C . ILE A 1 80 ? 1.287 -1.155 -15.059 1.00 83.62 80 ILE A C 1
ATOM 593 O O . ILE A 1 80 ? 0.213 -0.711 -15.460 1.00 83.62 80 ILE A O 1
ATOM 597 N N . PHE A 1 81 ? 2.422 -1.017 -15.746 1.00 87.00 81 PHE A N 1
ATOM 598 C CA . PHE A 1 81 ? 2.480 -0.425 -17.076 1.00 87.00 81 PHE A CA 1
ATOM 599 C C . PHE A 1 81 ? 2.797 -1.481 -18.133 1.00 87.00 81 PHE A C 1
ATOM 601 O O . PHE A 1 81 ? 3.724 -2.278 -17.982 1.00 87.00 81 PHE A O 1
ATOM 608 N N . ARG A 1 82 ? 2.043 -1.450 -19.230 1.00 84.50 82 ARG A N 1
ATOM 609 C CA . ARG A 1 82 ? 2.298 -2.200 -20.463 1.00 84.50 82 ARG A CA 1
ATOM 610 C C . ARG A 1 82 ? 3.370 -1.474 -21.271 1.00 84.50 82 ARG A C 1
ATOM 612 O O . ARG A 1 82 ? 3.418 -0.248 -21.246 1.00 84.50 82 ARG A O 1
ATOM 619 N N . ASN A 1 83 ? 4.185 -2.215 -22.023 1.00 81.69 83 ASN A N 1
ATOM 620 C CA . ASN A 1 83 ? 5.250 -1.661 -22.875 1.00 81.69 83 ASN A CA 1
ATOM 621 C C . ASN A 1 83 ? 6.315 -0.843 -22.114 1.00 81.69 83 ASN A C 1
ATOM 623 O O . ASN A 1 83 ? 6.819 0.144 -22.643 1.00 81.69 83 ASN A O 1
ATOM 627 N N . LEU A 1 84 ? 6.615 -1.216 -20.865 1.00 77.81 84 LEU A N 1
ATOM 628 C CA . LEU A 1 84 ? 7.622 -0.539 -20.034 1.00 77.81 84 LEU A CA 1
ATOM 629 C C . LEU A 1 84 ? 9.076 -0.922 -20.403 1.00 77.81 84 LEU A C 1
ATOM 631 O O . LEU A 1 84 ? 10.009 -0.406 -19.791 1.00 77.81 84 LEU A O 1
ATOM 635 N N . GLU A 1 85 ? 9.256 -1.829 -21.367 1.00 70.19 85 GLU A N 1
ATOM 636 C CA . GLU A 1 85 ? 10.561 -2.264 -21.893 1.00 70.19 85 GLU A CA 1
ATOM 637 C C . GLU A 1 85 ? 11.272 -1.181 -22.717 1.00 70.19 85 GLU A C 1
ATOM 639 O O . GLU A 1 85 ? 10.593 -0.457 -23.485 1.00 70.19 85 GLU A O 1
#